Protein AF-A0AAV2QQJ2-F1 (afdb_monomer_lite)

Radius of gyration: 23.0 Å; chains: 1; bounding box: 56×30×73 Å

Secondary structure (DSSP, 8-state):
----PPSS--PPEEEEEEEEETTEEEEEEEEE--TTEEEETTEEEETTS-GGGG---SSEEEEETTEEEEEPPTTEEE-HHHHHHT-S-SEEE--GGGTGGGG-SSEEEEETTEEEEE---

Foldseek 3Di:
DPPDDDPPDFDWDKDWDWDADPNDTDIDIDTDHHPQWDQAPNITDGPPDDPVVVPPEPADWDADPRYIDYDHAAQWDAAPPCVVVVHPPRTHGHQCCVPPRVPEPDHWAGDGNHIDHDHDD

Structure (mmCIF, N/CA/C/O backbone):
data_AF-A0AAV2QQJ2-F1
#
_entry.id   AF-A0AAV2QQJ2-F1
#
loop_
_atom_site.group_PDB
_atom_site.id
_atom_site.type_symbol
_atom_site.label_atom_id
_atom_site.label_alt_id
_atom_site.label_comp_id
_atom_site.label_asym_id
_atom_site.label_entity_id
_atom_site.label_seq_id
_atom_site.pdbx_PDB_ins_code
_atom_site.Cartn_x
_atom_site.Cartn_y
_atom_site.Cartn_z
_atom_site.occupancy
_atom_site.B_iso_or_equiv
_atom_site.auth_seq_id
_atom_site.auth_comp_id
_atom_site.auth_asym_id
_atom_site.auth_atom_id
_atom_site.pdbx_PDB_model_num
ATOM 1 N N . ARG A 1 1 ? -4.040 -5.882 36.971 1.00 40.88 1 ARG A N 1
ATOM 2 C CA . ARG A 1 1 ? -4.129 -4.407 37.048 1.00 40.88 1 ARG A CA 1
ATOM 3 C C . ARG A 1 1 ? -4.792 -3.974 35.750 1.00 40.88 1 ARG A C 1
ATOM 5 O O . ARG A 1 1 ? -4.245 -4.295 34.709 1.00 40.88 1 ARG A O 1
ATOM 12 N N . ALA A 1 2 ? -6.023 -3.465 35.794 1.00 55.00 2 ALA A N 1
ATOM 13 C CA . ALA A 1 2 ? -6.660 -2.933 34.593 1.00 55.00 2 ALA A CA 1
ATOM 14 C C . ALA A 1 2 ? -6.024 -1.566 34.340 1.00 55.00 2 ALA A C 1
ATOM 16 O O . ALA A 1 2 ? -6.167 -0.688 35.190 1.00 55.00 2 ALA A O 1
ATOM 17 N N . ASP A 1 3 ? -5.253 -1.426 33.263 1.00 66.62 3 ASP A N 1
ATOM 18 C CA . ASP A 1 3 ? -4.751 -0.117 32.856 1.00 66.62 3 ASP A CA 1
ATOM 19 C C . ASP A 1 3 ? -5.956 0.760 32.520 1.00 66.62 3 ASP A C 1
ATOM 21 O O . ASP A 1 3 ? -6.764 0.444 31.642 1.00 66.62 3 ASP A O 1
ATOM 25 N N . THR A 1 4 ? -6.122 1.831 33.287 1.00 73.25 4 THR A N 1
ATOM 26 C CA . THR A 1 4 ? -7.079 2.886 32.984 1.00 73.25 4 THR A CA 1
ATOM 27 C C . THR A 1 4 ? -6.598 3.581 31.721 1.00 73.25 4 THR A C 1
ATOM 29 O O . THR A 1 4 ? -5.534 4.191 31.714 1.00 73.25 4 THR A O 1
ATOM 32 N N . LEU A 1 5 ? -7.354 3.443 30.633 1.00 80.31 5 LEU A N 1
ATOM 33 C CA . LEU A 1 5 ? -7.061 4.125 29.380 1.00 80.31 5 LEU A CA 1
ATOM 34 C C . LEU A 1 5 ? -7.185 5.644 29.577 1.00 80.31 5 LEU A C 1
ATOM 36 O O . LEU A 1 5 ? -8.280 6.139 29.842 1.00 80.31 5 LEU A O 1
ATOM 40 N N . GLU A 1 6 ? -6.085 6.367 29.391 1.00 83.81 6 GLU A N 1
ATOM 41 C CA . GLU A 1 6 ? -6.049 7.831 29.388 1.00 83.81 6 GLU A CA 1
ATOM 42 C C . GLU A 1 6 ? -5.959 8.345 27.943 1.00 83.81 6 GLU A C 1
ATOM 44 O O . GLU A 1 6 ? -5.093 7.924 27.177 1.00 83.81 6 GLU A O 1
ATOM 49 N N . CYS A 1 7 ? -6.877 9.233 27.550 1.00 87.25 7 CYS A N 1
ATOM 50 C CA . CYS A 1 7 ? -6.834 9.921 26.256 1.00 87.25 7 CYS A CA 1
ATOM 51 C C . CYS A 1 7 ? -6.175 11.306 26.413 1.00 87.25 7 CYS A C 1
ATOM 53 O O . CYS A 1 7 ? -6.421 11.960 27.430 1.00 87.25 7 CYS A O 1
ATOM 55 N N . PRO A 1 8 ? -5.428 11.810 25.407 1.00 86.88 8 PRO A N 1
ATOM 56 C CA . PRO A 1 8 ? -5.184 11.223 24.080 1.00 86.88 8 PRO A CA 1
ATOM 57 C C . PRO A 1 8 ? -4.165 10.065 24.091 1.00 86.88 8 PRO A C 1
ATOM 59 O O . PRO A 1 8 ? -3.125 10.154 24.732 1.00 86.88 8 PRO A O 1
ATOM 62 N N . SER A 1 9 ? -4.460 8.986 23.355 1.00 88.31 9 SER A N 1
ATOM 63 C CA . SER A 1 9 ? -3.614 7.788 23.231 1.00 88.31 9 SER A CA 1
ATOM 64 C C . SER A 1 9 ? -3.811 7.116 21.863 1.00 88.31 9 SER A C 1
ATOM 66 O O . SER A 1 9 ? -4.883 7.212 21.265 1.00 88.31 9 SER A O 1
ATOM 68 N N . ASP A 1 10 ? -2.780 6.413 21.386 1.00 89.69 10 ASP A N 1
ATOM 69 C CA . ASP A 1 10 ? -2.764 5.574 20.178 1.00 89.69 10 ASP A CA 1
ATOM 70 C C . ASP A 1 10 ? -3.309 4.144 20.406 1.00 89.69 10 ASP A C 1
ATOM 72 O O . ASP A 1 10 ? -3.324 3.307 19.495 1.00 89.69 10 ASP A O 1
ATOM 76 N N . ASN A 1 11 ? -3.801 3.859 21.613 1.00 92.31 11 ASN A N 1
ATOM 77 C CA . ASN A 1 11 ? -4.420 2.585 21.949 1.00 92.31 11 ASN A CA 1
ATOM 78 C C . ASN A 1 11 ? -5.745 2.372 21.204 1.00 92.31 11 ASN A C 1
ATOM 80 O O . ASN A 1 11 ? -6.623 3.235 21.165 1.00 92.31 11 ASN A O 1
ATOM 84 N N . VAL A 1 12 ? -5.934 1.156 20.686 1.00 93.44 12 VAL A N 1
ATOM 85 C CA . VAL A 1 12 ? -7.205 0.736 20.086 1.00 93.44 12 VAL A CA 1
ATOM 86 C C . VAL A 1 12 ? -8.193 0.355 21.183 1.00 93.44 12 VAL A C 1
ATOM 88 O O . VAL A 1 12 ? -8.018 -0.636 21.893 1.00 93.44 12 VAL A O 1
ATOM 91 N N . ILE A 1 13 ? -9.290 1.099 21.269 1.00 93.19 13 ILE A N 1
ATOM 92 C CA . ILE A 1 13 ? -10.348 0.890 22.253 1.00 93.19 13 ILE A CA 1
ATOM 93 C C . ILE A 1 13 ? -11.354 -0.103 21.685 1.00 93.19 13 ILE A C 1
ATOM 95 O O . ILE A 1 13 ? -11.876 0.087 20.588 1.00 93.19 13 ILE A O 1
ATOM 99 N N . THR A 1 14 ? -11.666 -1.164 22.429 1.00 93.00 14 THR A N 1
ATOM 100 C CA . THR A 1 14 ? -12.700 -2.131 22.037 1.00 93.00 14 THR A CA 1
ATOM 101 C C . THR A 1 14 ? -13.862 -2.076 23.015 1.00 93.00 14 THR A C 1
ATOM 103 O O . THR A 1 14 ? -13.726 -2.445 24.178 1.00 93.00 14 THR A O 1
ATOM 106 N N . THR A 1 15 ? -15.029 -1.652 22.538 1.00 92.31 15 THR A N 1
ATOM 107 C CA . THR A 1 15 ? -16.259 -1.618 23.335 1.00 92.31 15 THR A CA 1
ATOM 108 C C . THR A 1 15 ? -17.151 -2.799 22.970 1.00 92.31 15 THR A C 1
ATOM 110 O O . THR A 1 15 ? -17.482 -3.001 21.798 1.00 92.31 15 THR A O 1
ATOM 113 N N . ARG A 1 16 ? -17.556 -3.570 23.983 1.00 95.75 16 ARG A N 1
ATOM 114 C CA . ARG A 1 16 ? -18.569 -4.625 23.868 1.00 95.75 16 ARG A CA 1
ATOM 115 C C . ARG A 1 16 ? -19.962 -4.004 23.942 1.00 95.75 16 ARG A C 1
ATOM 117 O O . ARG A 1 16 ? -20.230 -3.207 24.835 1.00 95.75 16 ARG A O 1
ATOM 124 N N . TYR A 1 17 ? -20.847 -4.392 23.035 1.00 94.25 17 TYR A N 1
ATOM 125 C CA . TYR A 1 17 ? -22.249 -3.984 23.027 1.00 94.25 17 TYR A CA 1
ATOM 126 C C . TYR A 1 17 ? -23.134 -5.141 22.555 1.00 94.25 17 TYR A C 1
ATOM 128 O O . TYR A 1 17 ? -22.654 -6.092 21.938 1.00 94.25 17 TYR A O 1
ATOM 136 N N . LYS A 1 18 ? -24.431 -5.083 22.861 1.00 96.69 18 LYS A N 1
ATOM 137 C CA . LYS A 1 18 ? -25.403 -6.060 22.363 1.00 96.69 18 LYS A CA 1
ATOM 138 C C . LYS A 1 18 ? -25.872 -5.642 20.972 1.00 96.69 18 LYS A C 1
ATOM 140 O O . LYS A 1 18 ? -26.287 -4.500 20.796 1.00 96.69 18 LYS A O 1
ATOM 145 N N . CYS A 1 19 ? -25.811 -6.549 19.999 1.00 96.06 19 CYS A N 1
ATOM 146 C CA . CYS A 1 19 ? -26.373 -6.318 18.668 1.00 96.06 19 CYS A CA 1
ATOM 147 C C . CYS A 1 19 ? -27.166 -7.531 18.173 1.00 96.06 19 CYS A C 1
ATOM 149 O O . CYS A 1 19 ? -26.972 -8.650 18.657 1.00 96.06 19 CYS A O 1
ATOM 151 N N . GLN A 1 20 ? -28.106 -7.297 17.258 1.00 97.06 20 GLN A N 1
ATOM 152 C CA . GLN A 1 20 ? -29.017 -8.324 16.764 1.00 97.06 20 GLN A CA 1
ATOM 153 C C . GLN A 1 20 ? -28.504 -8.891 15.438 1.00 97.06 20 GLN A C 1
ATOM 155 O O . GLN A 1 20 ? -28.301 -8.157 14.474 1.00 97.06 20 GLN A O 1
ATOM 160 N N . VAL A 1 21 ? -28.300 -10.207 15.387 1.00 95.88 21 VAL A N 1
ATOM 161 C CA . VAL A 1 21 ? -27.871 -10.932 14.184 1.00 95.88 21 VAL A CA 1
ATOM 162 C C . VAL A 1 21 ? -28.796 -12.127 14.001 1.00 95.88 21 VAL A C 1
ATOM 164 O O . VAL A 1 21 ? -28.839 -13.001 14.866 1.00 95.88 21 VAL A O 1
ATOM 167 N N . ARG A 1 22 ? -29.537 -12.174 12.882 1.00 94.69 22 ARG A N 1
ATOM 168 C CA . ARG A 1 22 ? -30.531 -13.233 12.595 1.00 94.69 22 ARG A CA 1
ATOM 169 C C . ARG A 1 22 ? -31.497 -13.448 13.773 1.00 94.69 22 ARG A C 1
ATOM 171 O O . ARG A 1 22 ? -31.606 -14.555 14.297 1.00 94.69 22 ARG A O 1
ATOM 178 N N . ASP A 1 23 ? -32.086 -12.351 14.249 1.00 94.50 23 ASP A N 1
ATOM 179 C CA . ASP A 1 23 ? -33.041 -12.305 15.367 1.00 94.50 23 ASP A CA 1
ATOM 180 C C . ASP A 1 23 ? -32.512 -12.757 16.739 1.00 94.50 23 ASP A C 1
ATOM 182 O O . ASP A 1 23 ? -33.277 -12.876 17.695 1.00 94.50 23 ASP A O 1
ATOM 186 N N . LYS A 1 24 ? -31.195 -12.944 16.887 1.00 96.75 24 LYS A N 1
ATOM 187 C CA . LYS A 1 24 ? -30.553 -13.283 18.164 1.00 96.75 24 LYS A CA 1
ATOM 188 C C . LYS A 1 24 ? -29.692 -12.132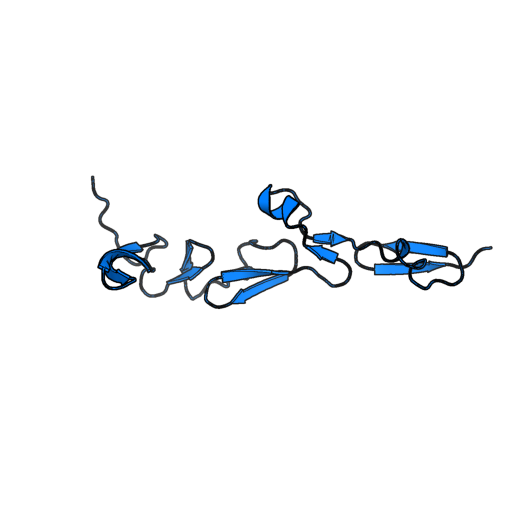 18.670 1.00 96.75 24 LYS A C 1
ATOM 190 O O . LYS A 1 24 ? -28.896 -11.566 17.922 1.00 96.75 24 LYS A O 1
ATOM 195 N N . TRP A 1 25 ? -29.820 -11.821 19.960 1.00 96.69 25 TRP A N 1
ATOM 196 C CA . TRP A 1 25 ? -28.943 -10.878 20.650 1.00 96.69 25 TRP A CA 1
ATOM 197 C C . TRP A 1 25 ? -27.606 -11.539 20.963 1.00 96.69 25 TRP A C 1
ATOM 199 O 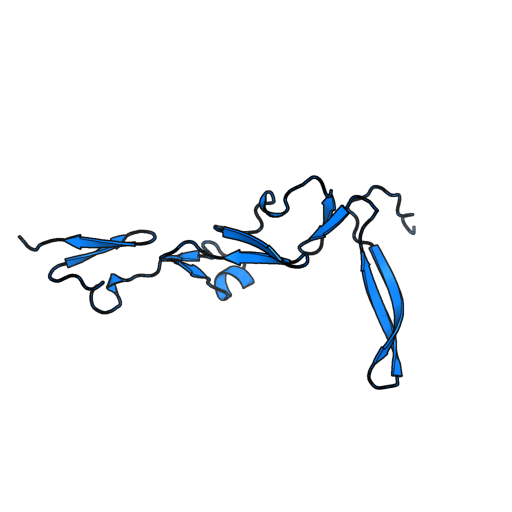O . TRP A 1 25 ? -27.538 -12.491 21.741 1.00 96.69 25 TRP A O 1
ATOM 209 N N . VAL A 1 26 ? -26.537 -11.014 20.374 1.00 96.75 26 VAL A N 1
ATOM 210 C CA . VAL A 1 26 ? -25.170 -11.502 20.573 1.00 96.75 26 VAL A CA 1
ATOM 211 C C . VAL A 1 26 ? -24.266 -10.376 21.062 1.00 96.75 26 VAL A C 1
ATOM 213 O O . VAL A 1 26 ? -24.628 -9.197 21.031 1.00 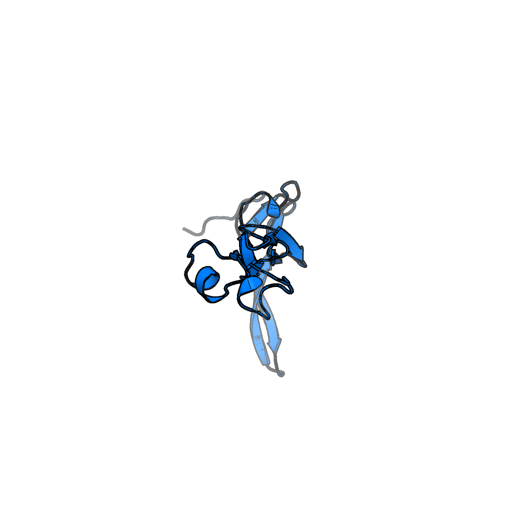96.75 26 VAL A O 1
ATOM 216 N N . ASP A 1 27 ? -23.096 -10.745 21.573 1.00 96.25 27 ASP A N 1
ATOM 217 C CA . ASP A 1 27 ? -22.062 -9.780 21.926 1.00 96.25 27 ASP A CA 1
ATOM 218 C C . ASP A 1 27 ? -21.283 -9.364 20.686 1.00 96.25 27 ASP A C 1
ATOM 220 O O . ASP A 1 27 ? -20.666 -10.184 20.008 1.00 96.25 27 ASP A O 1
ATOM 224 N N . CYS A 1 28 ? -21.315 -8.067 20.415 1.00 95.75 28 CYS A N 1
ATOM 225 C CA . CYS A 1 28 ? -20.655 -7.435 19.291 1.00 95.75 28 CYS A CA 1
ATOM 226 C C . CYS A 1 28 ? -19.566 -6.504 19.818 1.00 95.75 28 CYS A C 1
ATOM 228 O O . CYS A 1 28 ? -19.657 -5.959 20.921 1.00 95.75 28 CYS A O 1
ATOM 230 N N . PHE A 1 29 ? -18.514 -6.327 19.027 1.00 94.50 29 PHE A N 1
ATOM 231 C CA . PHE A 1 29 ? -17.342 -5.559 19.424 1.00 94.50 29 PHE A CA 1
ATOM 232 C C . PHE A 1 29 ? -17.131 -4.426 18.432 1.00 94.50 29 PHE A C 1
ATOM 234 O O . PHE A 1 29 ? -17.070 -4.654 17.224 1.00 94.50 29 PHE A O 1
ATOM 241 N N . ARG A 1 30 ? -17.028 -3.198 18.938 1.00 92.38 30 ARG A N 1
ATOM 242 C CA . ARG A 1 30 ? -16.696 -2.017 18.140 1.00 92.38 30 ARG A CA 1
ATOM 243 C C . ARG A 1 30 ? -15.310 -1.534 18.531 1.00 92.38 30 ARG A C 1
ATOM 245 O O . ARG A 1 30 ? -15.088 -1.217 19.697 1.00 92.38 30 ARG A O 1
ATOM 252 N N . ARG A 1 31 ? -14.408 -1.468 17.553 1.00 92.94 31 ARG A N 1
ATOM 253 C CA . ARG A 1 31 ? -13.090 -0.844 17.710 1.00 92.94 31 ARG A CA 1
ATOM 254 C C . ARG A 1 31 ? -13.188 0.639 17.373 1.00 92.94 31 ARG A C 1
ATOM 256 O O . ARG A 1 31 ? -13.839 0.987 16.391 1.00 92.94 31 ARG A O 1
ATOM 263 N N . HIS A 1 32 ? -12.583 1.488 18.191 1.00 92.62 32 HIS A N 1
ATOM 264 C CA . HIS A 1 32 ? -12.511 2.936 17.996 1.00 92.62 32 HIS A CA 1
ATOM 265 C C . HIS A 1 32 ? -11.251 3.502 18.666 1.00 92.62 32 HIS A C 1
ATOM 267 O O . HIS A 1 32 ? -10.495 2.755 19.288 1.00 92.62 32 HIS A O 1
ATOM 273 N N . CYS A 1 33 ? -11.003 4.796 18.485 1.00 94.25 33 CYS A N 1
ATOM 274 C CA . CYS A 1 33 ? -9.824 5.500 18.984 1.00 94.25 33 CYS A CA 1
ATOM 275 C C . CYS A 1 33 ? -10.238 6.679 19.869 1.00 94.25 33 CYS A C 1
ATOM 277 O O . CYS A 1 33 ? -11.393 7.112 19.832 1.00 94.25 33 CYS A O 1
ATOM 279 N N . CYS A 1 34 ? -9.291 7.215 20.644 1.00 94.75 34 CYS A N 1
ATOM 280 C CA . CYS A 1 34 ? -9.473 8.505 21.306 1.00 94.75 34 CYS A CA 1
ATOM 281 C C . CYS A 1 34 ? -9.791 9.609 20.280 1.00 94.75 34 CYS A C 1
ATOM 283 O O . CYS A 1 34 ? -9.451 9.509 19.101 1.00 94.75 34 CYS A O 1
ATOM 285 N N . GLN A 1 35 ? -10.420 10.690 20.740 1.00 93.00 35 GLN A N 1
ATOM 286 C CA . GLN A 1 35 ? -10.655 11.873 19.912 1.00 93.00 35 GLN A CA 1
ATOM 287 C C . GLN A 1 35 ? -9.330 12.427 19.357 1.00 93.00 35 GLN A C 1
ATOM 289 O O . GLN A 1 35 ? -8.338 12.484 20.085 1.00 93.00 35 GLN A O 1
ATOM 294 N N . GLY A 1 36 ? -9.318 12.830 18.082 1.00 93.19 36 GLY A N 1
ATOM 295 C CA . GLY A 1 36 ? -8.113 13.284 17.378 1.00 93.19 36 GLY A CA 1
ATOM 296 C C . GLY A 1 36 ? -7.305 12.157 16.725 1.00 93.19 36 GLY A C 1
ATOM 297 O O . GLY A 1 36 ? -6.218 12.414 16.208 1.00 93.19 36 GLY A O 1
ATOM 298 N N . TYR A 1 37 ? -7.808 10.916 16.755 1.00 95.00 37 TYR A N 1
ATOM 299 C CA . TYR A 1 37 ? -7.171 9.748 16.152 1.00 95.00 37 TYR A CA 1
ATOM 300 C C . TYR A 1 37 ? -8.134 8.999 15.230 1.00 95.00 37 TYR A C 1
ATOM 302 O O . TYR A 1 37 ? -9.280 8.714 15.576 1.00 95.00 37 TYR A O 1
ATOM 310 N N . ASN A 1 38 ? -7.611 8.569 14.086 1.00 92.19 38 ASN A N 1
ATOM 311 C CA . ASN A 1 38 ? -8.296 7.717 13.128 1.00 92.19 38 ASN A CA 1
ATOM 312 C C . ASN A 1 38 ? -7.858 6.260 13.277 1.00 92.19 38 ASN A C 1
ATOM 314 O O . ASN A 1 38 ? -6.669 5.955 13.381 1.00 92.19 38 ASN A O 1
ATOM 318 N N . PHE A 1 39 ? -8.820 5.339 13.205 1.00 93.06 39 PHE A N 1
ATOM 319 C CA . PHE A 1 39 ? -8.528 3.910 13.145 1.00 93.06 39 PHE A CA 1
ATOM 320 C C . PHE A 1 39 ? -8.102 3.523 11.723 1.00 93.06 39 PHE A C 1
ATOM 322 O O . PHE A 1 39 ? -8.943 3.405 10.829 1.00 93.06 39 PHE A O 1
ATOM 329 N N . VAL A 1 40 ? -6.799 3.315 11.514 1.00 92.62 40 VAL A N 1
ATOM 330 C CA . VAL A 1 40 ? -6.216 2.983 10.209 1.00 92.62 40 VAL A CA 1
ATOM 331 C C . VAL A 1 40 ? -5.307 1.763 10.318 1.00 92.62 40 VAL A C 1
ATOM 333 O O . VAL A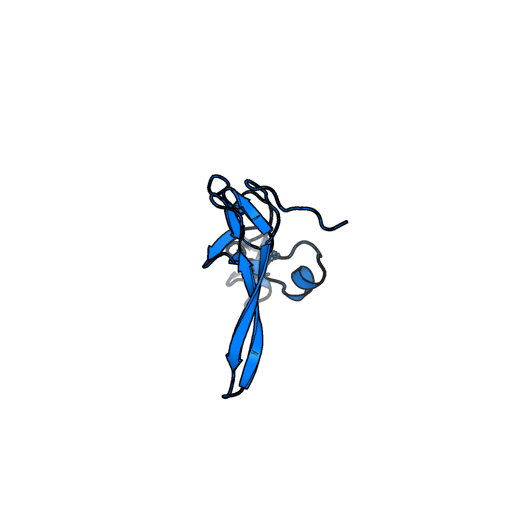 1 40 ? -4.444 1.690 11.187 1.00 92.62 40 VAL A O 1
ATOM 336 N N . ALA A 1 41 ? -5.515 0.771 9.444 1.00 87.75 41 ALA A N 1
ATOM 337 C CA . ALA A 1 41 ? -4.707 -0.459 9.385 1.00 87.75 41 ALA A CA 1
ATOM 338 C C . ALA A 1 41 ? -4.528 -1.183 10.743 1.00 87.75 41 ALA A C 1
ATOM 340 O O . ALA A 1 41 ? -3.487 -1.774 11.025 1.00 87.75 41 ALA A O 1
ATOM 341 N N . GLY A 1 42 ? -5.558 -1.154 11.597 1.00 88.38 42 GLY A N 1
ATOM 342 C CA . GLY A 1 42 ? -5.526 -1.817 12.904 1.00 88.38 42 GLY A CA 1
ATOM 343 C C . GLY A 1 42 ? -4.857 -1.016 14.023 1.00 88.38 42 GLY A C 1
ATOM 344 O O . GLY A 1 42 ? -4.664 -1.573 15.100 1.00 88.38 42 GLY A O 1
ATOM 345 N N . ARG A 1 43 ? -4.515 0.255 13.790 1.00 91.56 43 ARG A N 1
ATOM 346 C CA . ARG A 1 43 ? -3.871 1.156 14.756 1.00 91.56 43 ARG A CA 1
ATOM 347 C C . ARG A 1 43 ? -4.634 2.476 14.839 1.00 91.56 43 ARG A C 1
ATOM 349 O O . ARG A 1 43 ? -5.338 2.834 13.896 1.00 91.56 43 ARG A O 1
ATOM 356 N N . CYS A 1 44 ? -4.487 3.198 15.943 1.00 94.12 44 CYS A N 1
ATOM 357 C CA . CYS A 1 44 ? -4.962 4.573 16.034 1.00 94.12 44 CYS A CA 1
ATOM 358 C C . CYS A 1 44 ? -3.827 5.511 15.630 1.00 94.12 44 CYS A C 1
ATOM 360 O O . CYS A 1 44 ? -2.790 5.553 16.286 1.00 94.12 44 CYS A O 1
ATOM 362 N N . LEU A 1 45 ? -4.015 6.243 14.535 1.00 93.12 45 LEU A N 1
ATOM 363 C CA . LEU A 1 45 ? -3.074 7.259 14.071 1.00 93.12 45 LEU A CA 1
ATOM 364 C C . LEU A 1 45 ? -3.657 8.646 14.352 1.00 93.12 45 LEU A C 1
ATOM 366 O O . LEU A 1 45 ? -4.847 8.833 14.092 1.00 93.12 45 LEU A O 1
ATOM 370 N N . PRO A 1 46 ? -2.866 9.613 14.847 1.00 93.69 46 PRO A N 1
ATOM 371 C CA . PRO A 1 46 ? -3.303 11.000 14.940 1.00 93.69 46 PRO A CA 1
ATOM 372 C C . PRO A 1 46 ? -3.864 11.491 13.602 1.00 93.69 46 PRO A C 1
ATOM 374 O O . PRO A 1 46 ? -3.301 11.195 12.549 1.00 93.69 46 PRO A O 1
ATOM 377 N N . GLU A 1 47 ? -4.940 12.274 13.634 1.00 92.38 47 GLU A N 1
ATOM 378 C CA . GLU A 1 47 ? -5.564 12.871 12.439 1.00 92.38 47 GLU A CA 1
ATOM 379 C C . GLU A 1 47 ? -4.592 13.729 11.611 1.00 92.38 47 GLU A C 1
ATOM 381 O O . GLU A 1 47 ? -4.796 13.931 10.417 1.00 92.38 47 GLU A O 1
ATOM 386 N N . THR A 1 48 ? -3.516 14.205 12.236 1.00 92.06 48 THR A N 1
ATOM 387 C CA . THR A 1 48 ? -2.458 15.011 11.619 1.00 92.06 48 THR A CA 1
ATOM 388 C C . THR A 1 48 ? -1.429 14.197 10.833 1.00 92.06 48 THR A C 1
ATOM 390 O O . THR A 1 48 ? -0.613 14.784 10.124 1.00 92.06 48 THR A O 1
ATOM 393 N N . ILE A 1 49 ? -1.431 12.867 10.958 1.00 91.50 49 ILE A N 1
ATOM 394 C CA . ILE A 1 49 ? -0.466 11.985 10.297 1.00 91.50 49 ILE A CA 1
ATOM 395 C C . ILE A 1 49 ? -1.119 11.337 9.080 1.00 91.50 49 ILE A C 1
ATOM 397 O O . ILE A 1 49 ? -2.116 10.626 9.206 1.00 91.50 49 ILE A O 1
ATOM 401 N N . ASP A 1 50 ? -0.505 11.511 7.907 1.00 91.44 50 ASP A N 1
ATOM 402 C CA . ASP A 1 50 ? -0.868 10.739 6.719 1.00 91.44 50 ASP A CA 1
ATOM 403 C C . ASP A 1 50 ? -0.532 9.255 6.949 1.00 91.44 50 ASP A C 1
ATOM 405 O O . ASP A 1 50 ? 0.647 8.917 7.113 1.00 91.44 50 ASP A O 1
ATOM 409 N N . PRO A 1 51 ? -1.513 8.335 6.928 1.00 92.19 51 PRO A N 1
ATOM 410 C CA . PRO A 1 51 ? -1.239 6.916 7.104 1.00 92.19 51 PRO A CA 1
ATOM 411 C C . PRO A 1 51 ? -0.279 6.350 6.056 1.00 92.19 51 PRO A C 1
ATOM 413 O O . PRO A 1 51 ? 0.462 5.417 6.355 1.00 92.19 51 PRO A O 1
ATOM 416 N N . CYS A 1 52 ? -0.238 6.913 4.846 1.00 92.69 52 CYS A N 1
ATOM 417 C CA . CYS A 1 52 ? 0.662 6.442 3.797 1.00 92.69 52 CYS A CA 1
ATOM 418 C C . CYS A 1 52 ? 2.138 6.793 4.033 1.00 92.69 52 CYS A C 1
ATOM 420 O O . CYS A 1 52 ? 3.010 6.170 3.429 1.00 92.69 52 CYS A O 1
ATOM 422 N N . SER A 1 53 ? 2.437 7.680 4.987 1.00 92.00 53 SER A N 1
ATOM 423 C CA . SER A 1 53 ? 3.807 7.939 5.454 1.00 92.00 53 SER A CA 1
ATOM 424 C C . SER A 1 53 ? 4.399 6.797 6.297 1.00 92.00 53 SER A C 1
ATOM 426 O O . SER A 1 53 ? 5.603 6.755 6.530 1.00 92.00 53 SER A O 1
ATOM 428 N N . GLN A 1 54 ? 3.573 5.849 6.754 1.00 86.62 54 GLN A N 1
ATOM 429 C CA . GLN A 1 54 ? 3.966 4.802 7.707 1.00 86.62 54 GLN A CA 1
ATOM 430 C C . GLN A 1 54 ? 4.555 3.540 7.043 1.00 86.62 54 GLN A C 1
ATOM 432 O O . GLN A 1 54 ? 4.603 2.481 7.667 1.00 86.62 54 GLN A O 1
ATOM 437 N N . ASN A 1 55 ? 4.996 3.624 5.780 1.00 85.94 55 ASN A N 1
ATOM 438 C CA . ASN A 1 55 ? 5.609 2.519 5.022 1.00 85.94 55 ASN A CA 1
ATOM 439 C C . ASN A 1 55 ? 4.777 1.220 4.991 1.00 85.94 55 ASN A C 1
ATOM 441 O O . ASN A 1 55 ? 5.322 0.116 4.948 1.00 85.94 55 ASN A O 1
ATOM 445 N N . PHE A 1 56 ? 3.445 1.336 4.998 1.00 87.31 56 PHE A N 1
ATOM 446 C CA . PHE A 1 56 ? 2.548 0.180 4.901 1.00 87.31 56 PHE A CA 1
ATOM 447 C C . PHE A 1 56 ? 2.620 -0.533 3.544 1.00 87.31 56 PHE A C 1
ATOM 449 O O . PHE A 1 56 ? 2.331 -1.725 3.465 1.00 87.31 56 PHE A O 1
ATOM 456 N N . CYS A 1 57 ? 2.991 0.188 2.484 1.00 91.50 57 CYS A N 1
ATOM 457 C CA . CYS A 1 57 ? 3.028 -0.314 1.115 1.00 91.50 57 CYS A CA 1
ATOM 458 C C . CYS A 1 57 ? 4.436 -0.197 0.528 1.00 91.50 57 CYS A C 1
ATOM 460 O O . CYS A 1 57 ? 5.200 0.688 0.898 1.00 91.50 57 CYS A O 1
ATOM 462 N N . GLU A 1 58 ? 4.768 -1.087 -0.407 1.00 93.69 58 GLU A N 1
ATOM 463 C CA . GLU A 1 58 ? 6.060 -1.078 -1.106 1.00 93.69 58 GLU A CA 1
ATOM 464 C C . GLU A 1 58 ? 6.138 -0.014 -2.205 1.00 93.69 58 GLU A C 1
ATOM 466 O O . GLU A 1 58 ? 7.176 0.613 -2.381 1.00 93.69 58 GLU A O 1
ATOM 471 N N . GLN A 1 59 ? 5.039 0.179 -2.938 1.00 94.62 59 GLN A N 1
ATOM 472 C CA . GLN A 1 59 ? 4.945 1.133 -4.038 1.00 94.62 59 GLN A CA 1
ATOM 473 C C . GLN A 1 59 ? 3.842 2.155 -3.743 1.00 94.62 59 GLN A C 1
ATOM 475 O O . GLN A 1 59 ? 4.043 3.064 -2.942 1.00 94.62 59 GLN A O 1
ATOM 480 N N . LYS A 1 60 ? 2.653 2.019 -4.335 1.00 95.19 60 LYS A N 1
ATOM 481 C CA . LYS A 1 60 ? 1.573 2.994 -4.155 1.00 95.19 60 LYS A CA 1
ATOM 482 C C . LYS A 1 60 ? 0.748 2.683 -2.912 1.00 95.19 60 LYS A C 1
ATOM 484 O O . LYS A 1 60 ? 0.332 1.543 -2.697 1.00 95.19 60 LYS A O 1
ATOM 489 N N . CYS A 1 61 ? 0.451 3.725 -2.144 1.00 95.19 61 CYS A N 1
ATOM 490 C CA . CYS A 1 61 ? -0.425 3.675 -0.982 1.00 95.19 61 CYS A CA 1
ATOM 491 C C . CYS A 1 61 ? -1.622 4.606 -1.174 1.00 95.19 61 CYS A C 1
ATOM 493 O O . CYS A 1 61 ? -1.485 5.720 -1.673 1.00 95.19 61 CYS A O 1
ATOM 495 N N . SER A 1 62 ? -2.796 4.145 -0.755 1.00 94.62 62 SER A N 1
ATOM 496 C CA . SER A 1 62 ? -3.996 4.968 -0.620 1.00 94.62 62 SER A CA 1
ATOM 497 C C . SER A 1 62 ? -4.810 4.504 0.584 1.00 94.62 62 SER A C 1
ATOM 499 O O . SER A 1 62 ? -4.685 3.357 1.016 1.00 94.62 62 SER A O 1
ATOM 501 N N . VAL A 1 63 ? -5.642 5.379 1.146 1.00 92.00 63 VAL A N 1
ATOM 502 C CA . VAL A 1 63 ? -6.513 5.043 2.279 1.00 92.00 63 VAL A CA 1
ATOM 503 C C . VAL A 1 63 ? -7.966 5.119 1.834 1.00 92.00 63 VAL A C 1
ATOM 505 O O . VAL A 1 63 ? -8.413 6.147 1.334 1.00 92.00 63 VAL A O 1
ATOM 508 N N . TYR A 1 64 ? -8.718 4.040 2.042 1.00 92.38 64 TYR A N 1
ATOM 509 C CA . TYR A 1 64 ? -10.142 3.965 1.729 1.00 92.38 64 TYR A CA 1
ATOM 510 C C . TYR A 1 64 ? -10.917 3.421 2.929 1.00 92.38 64 TYR A C 1
ATOM 512 O O . TYR A 1 64 ? -10.677 2.298 3.372 1.00 92.38 64 TYR A O 1
ATOM 520 N N . PHE A 1 65 ? -11.821 4.230 3.493 1.00 87.94 65 PHE A N 1
ATOM 521 C CA . PHE A 1 65 ? -12.589 3.903 4.708 1.00 87.94 65 PHE A CA 1
ATOM 522 C C . PHE A 1 65 ? -11.728 3.327 5.856 1.00 87.94 65 PHE A C 1
ATOM 524 O O . PHE A 1 65 ? -12.048 2.287 6.434 1.00 87.94 65 PHE A O 1
ATOM 531 N N . GLY A 1 66 ? -10.589 3.966 6.153 1.00 86.38 66 GLY A N 1
ATOM 532 C CA . GLY A 1 66 ? -9.661 3.529 7.211 1.00 86.38 66 GLY A CA 1
ATOM 533 C C . GLY A 1 66 ? -8.861 2.258 6.883 1.00 86.38 66 GLY A C 1
ATOM 534 O O . GLY A 1 66 ? -8.094 1.762 7.710 1.00 86.38 66 GLY A O 1
ATOM 535 N N . ARG A 1 67 ? -9.000 1.710 5.673 1.00 90.50 67 ARG A N 1
ATOM 536 C CA . ARG A 1 67 ? -8.162 0.616 5.175 1.00 90.50 67 ARG A CA 1
ATOM 537 C C . ARG A 1 67 ? -7.054 1.182 4.311 1.00 90.50 67 ARG A C 1
ATOM 539 O O . ARG A 1 67 ? -7.313 1.986 3.423 1.00 90.50 67 ARG A O 1
ATOM 546 N N . VAL A 1 68 ? -5.834 0.724 4.555 1.00 92.12 68 VAL A N 1
ATOM 547 C CA . VAL A 1 68 ? -4.712 0.998 3.663 1.00 92.12 68 VAL A CA 1
ATOM 548 C C . VAL A 1 68 ? -4.804 0.036 2.487 1.00 92.12 68 VAL A C 1
ATOM 550 O O . VAL A 1 68 ? -4.869 -1.179 2.670 1.00 92.12 68 VAL A O 1
ATOM 553 N N . ILE A 1 69 ? -4.845 0.600 1.289 1.00 92.62 69 ILE A N 1
ATOM 554 C CA . ILE A 1 69 ? -4.892 -0.106 0.020 1.00 92.62 69 ILE A CA 1
ATOM 555 C C . ILE A 1 69 ? -3.541 0.095 -0.662 1.00 92.62 69 ILE A C 1
ATOM 557 O O . ILE A 1 69 ? -3.194 1.208 -1.067 1.00 92.62 69 ILE A O 1
ATOM 561 N N . CYS A 1 70 ? -2.789 -0.997 -0.783 1.00 93.25 70 CYS A N 1
ATOM 562 C CA . CYS A 1 70 ? -1.517 -1.021 -1.491 1.00 93.25 70 CYS A CA 1
ATOM 563 C C . CYS A 1 70 ? -1.729 -1.444 -2.943 1.00 93.25 70 CYS A C 1
ATOM 565 O O . CYS A 1 70 ? -2.393 -2.445 -3.210 1.00 93.25 70 CYS A O 1
ATOM 567 N N . THR A 1 71 ? -1.146 -0.696 -3.875 1.00 94.81 71 THR A N 1
ATOM 568 C CA . THR A 1 71 ? -1.149 -1.018 -5.308 1.00 94.81 71 THR A CA 1
ATOM 569 C C . THR A 1 71 ? 0.259 -0.880 -5.879 1.00 94.81 71 THR A C 1
ATOM 571 O O . THR A 1 71 ? 1.145 -0.303 -5.245 1.00 94.81 71 THR A O 1
ATOM 574 N N . CYS A 1 72 ? 0.479 -1.438 -7.065 1.00 97.00 72 CYS A N 1
ATOM 575 C CA . CYS A 1 72 ? 1.771 -1.378 -7.736 1.00 97.00 72 CYS A CA 1
ATOM 576 C C . CYS A 1 72 ? 1.810 -0.258 -8.794 1.00 97.00 72 CYS A C 1
ATOM 578 O O . CYS A 1 72 ? 0.781 0.292 -9.213 1.00 97.00 72 CYS A O 1
ATOM 580 N N . TYR A 1 73 ? 3.015 0.140 -9.192 1.00 97.31 73 TYR A N 1
ATOM 581 C CA . TYR A 1 73 ? 3.247 0.957 -10.376 1.00 97.31 73 TYR A CA 1
ATOM 582 C C . TYR A 1 73 ? 2.829 0.193 -11.640 1.00 97.31 73 TYR A C 1
ATOM 584 O O . TYR A 1 73 ? 2.604 -1.013 -11.604 1.00 97.31 73 TYR A O 1
ATOM 592 N N . SER A 1 74 ? 2.662 0.920 -12.745 1.00 95.25 74 SER A N 1
ATOM 593 C CA . SER A 1 74 ? 2.425 0.279 -14.045 1.00 95.25 74 SER A CA 1
ATOM 594 C C . SER A 1 74 ? 3.628 -0.597 -14.409 1.00 95.25 74 SER A C 1
ATOM 59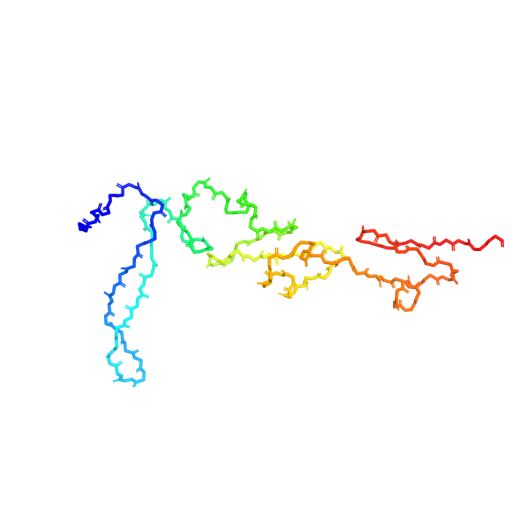6 O O . SER A 1 74 ? 4.743 -0.212 -14.063 1.00 95.25 74 SER A O 1
ATOM 598 N N . GLY A 1 75 ? 3.398 -1.739 -15.064 1.00 95.25 75 GLY A N 1
ATOM 599 C CA . GLY A 1 75 ? 4.445 -2.734 -15.357 1.00 95.25 75 GLY A CA 1
ATOM 600 C C . GLY A 1 75 ? 4.784 -3.646 -14.170 1.00 95.25 75 GLY A C 1
ATOM 601 O O . GLY A 1 75 ? 5.803 -4.324 -14.171 1.00 95.25 75 GLY A O 1
ATOM 602 N N . TYR A 1 76 ? 3.960 -3.647 -13.116 1.00 97.50 76 TYR A N 1
ATOM 603 C CA . TYR A 1 76 ? 4.126 -4.526 -11.961 1.00 97.50 76 TYR A CA 1
ATOM 604 C C . TYR A 1 76 ? 2.800 -5.158 -11.554 1.00 97.50 76 TYR A C 1
ATOM 606 O O . TYR A 1 76 ? 1.769 -4.489 -11.440 1.00 97.50 76 TYR A O 1
ATOM 614 N N . ARG A 1 77 ? 2.863 -6.431 -11.169 1.00 95.12 77 ARG A N 1
ATOM 615 C CA . ARG A 1 77 ? 1.754 -7.184 -10.586 1.00 95.12 77 ARG A CA 1
ATOM 616 C C . ARG A 1 77 ? 1.916 -7.343 -9.084 1.00 95.12 77 ARG A C 1
ATOM 618 O O . ARG A 1 77 ? 2.990 -7.653 -8.569 1.00 95.12 77 ARG A O 1
ATOM 625 N N . PHE A 1 78 ? 0.811 -7.212 -8.364 1.00 95.69 78 PHE A N 1
ATOM 626 C CA . PHE A 1 78 ? 0.783 -7.504 -6.936 1.00 95.69 78 PHE A CA 1
ATOM 627 C C . PHE A 1 78 ? 0.858 -9.019 -6.702 1.00 95.69 78 PHE A C 1
ATOM 629 O O . PHE A 1 78 ? 0.084 -9.770 -7.290 1.00 95.69 78 PHE A O 1
ATOM 636 N N . SER A 1 79 ? 1.755 -9.473 -5.824 1.00 95.94 79 SER A N 1
ATOM 637 C CA . SER A 1 79 ? 1.876 -10.873 -5.401 1.00 95.94 79 SER A CA 1
ATOM 638 C C . SER A 1 79 ? 1.195 -11.094 -4.040 1.00 95.94 79 SER A C 1
ATOM 640 O O . SER A 1 79 ? 1.769 -10.754 -2.997 1.00 95.94 79 SER A O 1
ATOM 642 N N . PRO A 1 80 ? -0.015 -11.699 -3.999 1.00 94.31 80 PRO A N 1
ATOM 643 C CA . PRO A 1 80 ? -0.717 -11.963 -2.742 1.00 94.31 80 PRO A CA 1
ATOM 644 C C . PRO A 1 80 ? 0.041 -12.940 -1.841 1.00 94.31 80 PRO A C 1
ATOM 646 O O . PRO A 1 80 ? -0.040 -12.852 -0.617 1.00 94.31 80 PRO A O 1
ATOM 649 N N . GLU A 1 81 ? 0.786 -13.867 -2.444 1.00 95.12 81 GLU A N 1
ATOM 650 C CA . GLU A 1 81 ? 1.590 -14.862 -1.738 1.00 95.12 81 GLU A CA 1
ATOM 651 C C . GLU A 1 81 ? 2.755 -14.211 -0.998 1.00 95.12 81 GLU A C 1
ATOM 653 O O . GLU A 1 81 ? 2.942 -14.466 0.195 1.00 95.12 81 GLU A O 1
ATOM 658 N N . ASN A 1 82 ? 3.491 -13.323 -1.674 1.00 94.88 82 ASN A N 1
ATOM 659 C CA . ASN A 1 82 ? 4.589 -12.582 -1.060 1.00 94.88 82 ASN A CA 1
ATOM 660 C C . ASN A 1 82 ? 4.067 -11.666 0.046 1.00 94.88 82 ASN A C 1
ATOM 662 O O . ASN A 1 82 ? 4.604 -11.689 1.151 1.00 94.88 82 ASN A O 1
ATOM 666 N N . HIS A 1 83 ? 2.957 -10.962 -0.200 1.00 91.88 83 HIS A N 1
ATOM 667 C CA . HIS A 1 83 ? 2.312 -10.125 0.810 1.00 91.88 83 HIS A CA 1
ATOM 668 C C . HIS A 1 83 ? 1.908 -10.925 2.057 1.00 91.88 83 HIS A C 1
ATOM 670 O O . HIS A 1 83 ? 2.240 -10.543 3.177 1.00 91.88 83 HIS A O 1
ATOM 676 N N . LYS A 1 84 ? 1.245 -12.078 1.879 1.00 92.44 84 LYS A N 1
ATOM 677 C CA . LYS A 1 84 ? 0.806 -12.940 2.988 1.00 92.44 84 LYS A CA 1
ATOM 678 C C . LYS A 1 84 ? 1.981 -13.518 3.783 1.00 92.44 84 LYS A C 1
ATOM 680 O O . LYS A 1 84 ? 1.844 -13.752 4.981 1.00 92.44 84 LYS A O 1
ATOM 685 N N . ARG A 1 85 ? 3.115 -13.767 3.124 1.00 94.75 85 ARG A N 1
ATOM 686 C CA . ARG A 1 85 ? 4.334 -14.325 3.732 1.00 94.75 85 ARG A CA 1
ATOM 687 C C . ARG A 1 85 ? 5.300 -13.258 4.259 1.00 94.75 85 ARG A C 1
ATOM 689 O O . ARG A 1 85 ? 6.306 -13.625 4.855 1.00 94.75 85 ARG A O 1
ATOM 696 N N . GLY A 1 86 ? 5.022 -11.970 4.041 1.00 90.75 86 GLY A N 1
ATOM 697 C CA . GLY A 1 86 ? 5.925 -10.873 4.403 1.00 90.75 86 GLY A CA 1
ATOM 698 C C . GLY A 1 86 ? 7.221 -10.836 3.581 1.00 90.75 86 GLY A C 1
ATOM 699 O O . GLY A 1 86 ? 8.232 -10.332 4.060 1.00 90.75 86 GLY A O 1
ATOM 700 N N . ILE A 1 87 ? 7.212 -11.392 2.367 1.00 93.25 87 ILE A N 1
ATOM 701 C CA . ILE A 1 87 ? 8.368 -11.436 1.463 1.00 93.25 87 ILE A CA 1
ATOM 702 C C . ILE A 1 87 ? 8.330 -10.211 0.547 1.00 93.25 87 ILE A C 1
ATOM 704 O O . ILE A 1 87 ? 7.274 -9.870 0.020 1.00 93.25 87 ILE A O 1
ATOM 708 N N . LYS A 1 88 ? 9.484 -9.574 0.328 1.00 92.19 88 LYS A N 1
ATOM 709 C CA . LYS A 1 88 ? 9.662 -8.507 -0.667 1.00 92.19 88 LYS A CA 1
ATOM 710 C C . LYS A 1 88 ? 10.482 -9.011 -1.870 1.00 92.19 88 LYS A C 1
ATOM 712 O O . LYS A 1 88 ? 11.370 -9.838 -1.655 1.00 92.19 88 LYS A O 1
ATOM 717 N N . PRO A 1 89 ? 10.233 -8.512 -3.096 1.00 93.44 89 PRO A N 1
ATOM 718 C CA . PRO A 1 89 ? 9.203 -7.530 -3.432 1.00 93.44 89 PRO A CA 1
ATOM 719 C C . PRO A 1 89 ? 7.791 -8.135 -3.451 1.00 93.44 89 PRO A C 1
ATOM 721 O O . PRO A 1 89 ? 7.588 -9.295 -3.818 1.00 93.44 89 PRO A O 1
ATOM 724 N N . VAL A 1 90 ? 6.803 -7.351 -3.026 1.00 95.25 90 VAL A N 1
ATOM 725 C CA . VAL A 1 90 ? 5.378 -7.684 -3.165 1.00 95.25 90 VAL A CA 1
ATOM 726 C C . VAL A 1 90 ? 4.876 -7.285 -4.551 1.00 95.25 90 VAL A C 1
ATOM 728 O O . VAL A 1 90 ? 4.009 -7.964 -5.101 1.00 95.25 90 VAL A O 1
ATOM 731 N N . CYS A 1 91 ? 5.429 -6.219 -5.128 1.00 96.94 91 CYS A N 1
ATOM 732 C CA . CYS A 1 91 ? 5.157 -5.813 -6.499 1.00 96.94 91 CYS A CA 1
ATOM 733 C C . CYS A 1 91 ? 6.202 -6.444 -7.416 1.00 96.94 91 CYS A C 1
ATOM 735 O O . CYS A 1 91 ? 7.362 -6.042 -7.429 1.00 96.94 91 CYS A O 1
ATOM 737 N N . ILE A 1 92 ? 5.791 -7.474 -8.147 1.00 96.44 92 ILE A N 1
ATOM 738 C CA . ILE A 1 92 ? 6.660 -8.213 -9.060 1.00 96.44 92 ILE A CA 1
ATOM 739 C C . ILE A 1 92 ? 6.579 -7.564 -10.427 1.00 96.44 92 ILE A C 1
ATOM 741 O O . ILE A 1 92 ? 5.482 -7.295 -10.904 1.00 96.44 92 ILE A O 1
ATOM 745 N N . ASP A 1 93 ? 7.734 -7.334 -11.028 1.00 97.38 93 ASP A N 1
ATOM 746 C CA . ASP A 1 93 ? 7.854 -6.881 -12.407 1.00 97.38 93 ASP A CA 1
ATOM 747 C C . ASP A 1 93 ? 7.047 -7.777 -13.363 1.00 97.38 93 ASP A C 1
ATOM 749 O O . ASP A 1 93 ? 7.062 -9.010 -13.240 1.00 97.38 93 ASP A O 1
ATOM 753 N N . GLU A 1 94 ? 6.284 -7.164 -14.262 1.00 96.69 94 GLU A N 1
ATOM 754 C CA . GLU A 1 94 ? 5.586 -7.881 -15.324 1.00 96.69 94 GLU A CA 1
ATOM 755 C C . GLU A 1 94 ? 6.509 -8.008 -16.529 1.00 96.69 94 GLU A C 1
ATOM 757 O O . GLU A 1 94 ? 6.813 -7.026 -17.187 1.00 96.69 94 GLU A O 1
ATOM 762 N N . ASP A 1 95 ? 6.922 -9.236 -16.844 1.00 96.50 95 ASP A N 1
ATOM 763 C CA . ASP A 1 95 ? 7.735 -9.478 -18.032 1.00 96.50 95 ASP A CA 1
ATOM 764 C C . ASP A 1 95 ? 6.865 -9.382 -19.289 1.00 96.50 95 ASP A C 1
ATOM 766 O O . ASP A 1 95 ? 6.245 -10.364 -19.717 1.00 96.50 95 ASP A O 1
ATOM 770 N N . GLU A 1 96 ? 6.795 -8.200 -19.895 1.00 96.75 96 GLU A N 1
ATOM 771 C CA . GLU A 1 96 ? 6.001 -8.006 -21.107 1.00 96.75 96 GLU A CA 1
ATOM 772 C C . GLU A 1 96 ? 6.620 -8.718 -22.319 1.00 96.75 96 GLU A C 1
ATOM 774 O O . GLU A 1 96 ? 5.899 -9.087 -23.249 1.00 96.75 96 GLU A O 1
ATOM 779 N N . CYS A 1 97 ? 7.929 -9.002 -22.297 1.00 97.00 97 CYS A N 1
ATOM 780 C CA . CYS A 1 97 ? 8.590 -9.784 -23.341 1.00 97.00 97 CYS A CA 1
ATOM 781 C C . CYS A 1 97 ? 8.106 -11.239 -23.368 1.00 97.00 97 CYS A C 1
ATOM 783 O O . CYS A 1 97 ? 8.070 -11.853 -24.440 1.00 97.00 97 CYS A O 1
ATOM 785 N N . SER A 1 98 ? 7.673 -11.778 -22.224 1.00 96.69 98 SER A N 1
ATOM 786 C CA . SER A 1 98 ? 7.089 -13.123 -22.136 1.00 96.69 98 SER A CA 1
ATOM 787 C C . SER A 1 98 ? 5.785 -13.273 -22.933 1.00 96.69 98 SER A C 1
ATOM 789 O O . SER A 1 98 ? 5.420 -14.383 -23.327 1.00 96.69 98 SER A O 1
ATOM 791 N N . THR A 1 99 ? 5.097 -12.162 -23.219 1.00 94.62 99 THR A N 1
ATOM 792 C CA . THR A 1 99 ? 3.838 -12.141 -23.967 1.00 94.62 99 THR A CA 1
ATOM 793 C C . THR A 1 99 ? 4.045 -11.500 -25.332 1.00 94.62 99 THR A C 1
ATOM 795 O O . THR A 1 99 ? 4.296 -10.304 -25.447 1.00 94.62 99 THR A O 1
ATOM 798 N N . SER A 1 100 ? 3.913 -12.288 -26.403 1.00 95.19 100 SER A N 1
ATOM 799 C CA . SER A 1 100 ? 4.025 -11.797 -27.788 1.00 95.19 100 SER A CA 1
ATOM 800 C C . SER A 1 100 ? 5.294 -10.966 -28.054 1.00 95.19 100 SER A C 1
ATOM 802 O O . SER A 1 100 ? 5.249 -10.004 -28.822 1.00 95.19 100 SER A O 1
ATOM 804 N N . ASN A 1 101 ? 6.418 -11.321 -27.413 1.00 95.62 101 ASN A N 1
ATOM 805 C CA . ASN A 1 101 ? 7.703 -10.620 -27.527 1.00 95.62 101 ASN A CA 1
ATOM 806 C C . ASN A 1 101 ? 7.610 -9.116 -27.192 1.00 95.62 101 ASN A C 1
ATOM 808 O O . ASN A 1 101 ? 8.264 -8.313 -27.854 1.00 95.62 101 ASN A O 1
ATOM 812 N N . GLY A 1 102 ? 6.741 -8.707 -26.257 1.00 94.62 102 GLY A N 1
ATOM 813 C CA . GLY A 1 102 ? 6.524 -7.291 -25.928 1.00 94.62 102 GLY A CA 1
ATOM 814 C C . GLY A 1 102 ? 6.100 -6.450 -27.136 1.00 94.62 102 GLY A C 1
ATOM 815 O O . GLY A 1 102 ? 6.408 -5.270 -27.217 1.00 94.62 102 GLY A O 1
ATOM 816 N N . GLN A 1 103 ? 5.472 -7.074 -28.142 1.00 96.44 103 GLN A N 1
ATOM 817 C CA . GLN A 1 103 ? 5.142 -6.450 -29.432 1.00 96.44 103 GLN A CA 1
ATOM 818 C C . GLN A 1 103 ? 6.365 -5.932 -30.222 1.00 96.44 103 GLN A C 1
ATOM 820 O O . GLN A 1 103 ? 6.218 -5.188 -31.194 1.00 96.44 103 GLN A O 1
ATOM 825 N N . CYS A 1 104 ? 7.580 -6.356 -29.869 1.00 97.06 104 CYS A N 1
ATOM 826 C CA . CYS A 1 104 ? 8.793 -5.998 -30.589 1.00 97.06 104 CYS A CA 1
ATOM 827 C C . CYS A 1 104 ? 8.928 -6.789 -31.896 1.00 97.06 104 CYS A C 1
ATOM 829 O O . CYS A 1 104 ? 8.755 -8.009 -31.927 1.00 97.06 104 CYS A O 1
ATOM 831 N N . HIS A 1 105 ? 9.341 -6.110 -32.973 1.00 96.19 105 HIS A N 1
ATOM 832 C CA . HIS A 1 105 ? 9.612 -6.765 -34.259 1.00 96.19 105 HIS A CA 1
ATOM 833 C C . HIS A 1 105 ? 10.863 -7.657 -34.218 1.00 96.19 105 HIS A C 1
ATOM 835 O O . HIS A 1 105 ? 10.900 -8.727 -34.818 1.00 96.19 105 HIS A O 1
ATOM 841 N N . HIS A 1 106 ? 11.898 -7.206 -33.506 1.00 96.12 106 HIS A N 1
ATOM 842 C CA . HIS A 1 106 ? 13.189 -7.882 -33.412 1.00 96.12 106 HIS A CA 1
ATOM 843 C C . HIS A 1 106 ? 13.396 -8.477 -32.012 1.00 96.12 106 HIS A C 1
ATOM 845 O O . HIS A 1 106 ? 12.860 -9.541 -31.709 1.00 96.12 106 HIS A O 1
ATOM 851 N N . ILE A 1 107 ? 14.196 -7.834 -31.163 1.00 97.06 107 ILE A N 1
ATOM 852 C CA . ILE A 1 107 ? 14.550 -8.331 -29.831 1.00 97.06 107 ILE A CA 1
ATOM 853 C C . ILE A 1 107 ? 13.769 -7.530 -28.793 1.00 97.06 107 ILE A C 1
ATOM 855 O O . ILE A 1 107 ? 13.808 -6.301 -28.833 1.00 97.06 107 ILE A O 1
ATOM 859 N N . CYS A 1 108 ? 13.102 -8.215 -27.868 1.00 97.94 108 CYS A N 1
ATOM 860 C CA . CYS A 1 108 ? 12.549 -7.605 -26.663 1.00 97.94 108 CYS A CA 1
ATOM 861 C C . CYS A 1 108 ? 13.537 -7.761 -25.506 1.00 97.94 108 CYS A C 1
ATOM 863 O O . CYS A 1 108 ? 14.110 -8.835 -25.314 1.00 97.94 108 CYS A O 1
ATOM 865 N N . VAL A 1 109 ? 13.755 -6.683 -24.758 1.00 97.12 109 VAL A N 1
ATOM 866 C CA . VAL A 1 109 ? 14.550 -6.678 -23.530 1.00 97.12 109 VAL A CA 1
ATOM 867 C C . VAL A 1 109 ? 13.639 -6.217 -22.404 1.00 97.12 109 VAL A C 1
ATOM 869 O O . VAL A 1 109 ? 13.181 -5.075 -22.428 1.00 97.12 109 VAL A O 1
ATOM 872 N N . ASN A 1 110 ? 13.375 -7.112 -21.451 1.00 97.12 110 ASN A N 1
ATOM 873 C CA . ASN A 1 110 ? 12.591 -6.782 -20.270 1.00 97.12 110 ASN A CA 1
ATOM 874 C C . ASN A 1 110 ? 13.408 -5.863 -19.357 1.00 97.12 110 ASN A C 1
ATOM 876 O O . ASN A 1 110 ? 14.589 -6.121 -19.103 1.00 97.12 110 ASN A O 1
ATOM 880 N N . GLU A 1 111 ? 12.787 -4.798 -18.880 1.00 96.06 111 GLU A N 1
ATOM 881 C CA . GLU A 1 111 ? 13.365 -3.833 -17.956 1.00 96.06 111 GLU A CA 1
ATOM 882 C C . GLU A 1 111 ? 12.461 -3.727 -16.726 1.00 96.06 111 GLU A C 1
ATOM 884 O O . GLU A 1 111 ? 11.343 -4.218 -16.690 1.00 96.06 111 GLU A O 1
ATOM 889 N N . GLN A 1 112 ? 12.953 -3.119 -15.655 1.00 95.06 112 GLN A N 1
ATOM 890 C CA . GLN A 1 112 ? 12.150 -3.026 -14.446 1.00 95.06 112 GLN A CA 1
ATOM 891 C C . GLN A 1 112 ? 11.023 -1.982 -14.628 1.00 95.06 112 GLN A C 1
ATOM 893 O O . GLN A 1 112 ? 11.281 -0.778 -14.672 1.00 95.06 112 GLN A O 1
ATOM 898 N N . GLY A 1 113 ? 9.775 -2.446 -14.675 1.00 94.50 113 GLY A N 1
ATOM 899 C CA . GLY A 1 113 ? 8.539 -1.683 -14.851 1.00 94.50 113 GLY A CA 1
ATOM 900 C C . GLY A 1 113 ? 8.177 -1.359 -16.302 1.00 94.50 113 GLY A C 1
ATOM 901 O O . GLY A 1 113 ? 7.298 -0.519 -16.510 1.00 94.50 113 GLY A O 1
ATOM 902 N N . SER A 1 114 ? 8.890 -1.924 -17.282 1.00 95.81 114 SER A N 1
ATOM 903 C CA . SER A 1 114 ? 8.684 -1.704 -18.721 1.00 95.81 114 SER A CA 1
ATOM 904 C C . SER A 1 114 ? 9.530 -2.688 -19.536 1.00 95.81 114 SER A C 1
ATOM 906 O O . SER A 1 114 ? 10.381 -3.386 -19.017 1.00 95.81 114 SER A O 1
ATOM 908 N N . HIS A 1 115 ? 9.444 -2.631 -20.856 1.00 96.81 115 HIS A N 1
ATOM 909 C CA . HIS A 1 115 ? 10.382 -3.285 -21.764 1.00 96.81 115 HIS A CA 1
ATOM 910 C C . HIS A 1 115 ? 10.868 -2.294 -22.818 1.00 96.81 115 HIS A C 1
ATOM 912 O O . HIS A 1 115 ? 10.301 -1.211 -23.006 1.00 96.81 115 HIS A O 1
ATOM 918 N N . ARG A 1 116 ? 11.908 -2.687 -23.553 1.00 97.12 116 ARG A N 1
ATOM 919 C CA . ARG A 1 116 ? 12.347 -1.979 -24.757 1.00 97.12 116 ARG A C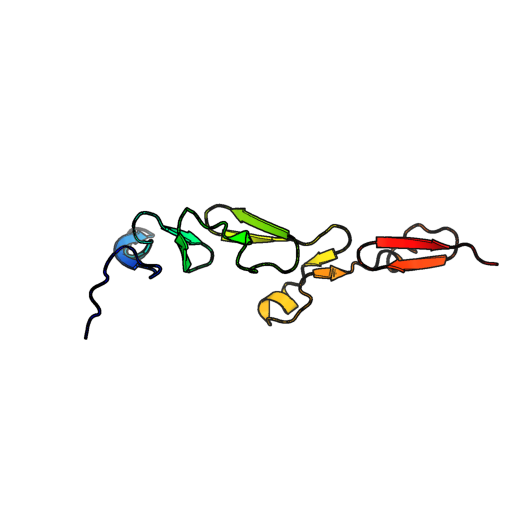A 1
ATOM 920 C C . ARG A 1 116 ? 12.618 -2.930 -25.910 1.00 97.12 116 ARG A C 1
ATOM 922 O O . ARG A 1 116 ? 13.080 -4.056 -25.728 1.00 97.12 116 ARG A O 1
ATOM 929 N N . CYS A 1 117 ? 12.415 -2.426 -27.122 1.00 97.69 117 CYS A N 1
ATOM 930 C CA . CYS A 1 117 ? 12.754 -3.141 -28.344 1.00 97.69 117 CYS A CA 1
ATOM 931 C C . CYS A 1 117 ? 14.155 -2.765 -28.839 1.00 97.69 117 CYS A C 1
ATOM 933 O O . CYS A 1 117 ? 14.552 -1.601 -28.801 1.00 97.69 117 CYS A O 1
ATOM 935 N N . SER A 1 118 ? 14.895 -3.747 -29.352 1.00 96.44 118 SER A N 1
ATOM 936 C CA . SER A 1 118 ? 16.207 -3.561 -29.977 1.00 96.44 118 SER A CA 1
ATOM 937 C C . SER A 1 118 ? 16.270 -4.242 -31.340 1.00 96.44 118 SER A C 1
ATOM 939 O O . SER A 1 118 ? 15.685 -5.308 -31.545 1.00 96.44 118 SER A O 1
ATOM 941 N N . CYS A 1 119 ? 17.020 -3.651 -32.271 1.00 96.00 119 CYS A N 1
ATOM 942 C CA . CYS A 1 119 ? 17.283 -4.249 -33.577 1.00 96.00 119 CYS A CA 1
ATOM 943 C C . CYS A 1 119 ? 18.347 -5.352 -33.496 1.00 96.00 119 CYS A C 1
ATOM 945 O O . CYS A 1 119 ? 19.257 -5.282 -32.669 1.00 96.00 119 CYS A O 1
ATOM 947 N N . ARG A 1 120 ? 18.227 -6.360 -34.370 1.00 91.62 120 ARG A N 1
ATOM 948 C CA . ARG A 1 120 ? 19.310 -7.311 -34.657 1.00 91.62 120 ARG A CA 1
ATOM 949 C C . ARG A 1 120 ? 20.343 -6.613 -35.552 1.00 91.62 120 ARG A C 1
ATOM 951 O O . ARG A 1 120 ? 19.945 -5.789 -36.374 1.00 91.62 120 ARG A O 1
ATOM 958 N N . ALA A 1 121 ? 21.623 -6.905 -35.328 1.00 84.88 121 ALA A N 1
ATOM 959 C CA . ALA A 1 121 ? 22.730 -6.417 -36.153 1.00 84.88 121 ALA A CA 1
ATOM 960 C C . ALA A 1 121 ? 22.782 -7.131 -37.509 1.00 84.88 121 ALA A C 1
ATOM 962 O O . ALA A 1 121 ? 22.315 -8.294 -37.568 1.00 84.88 121 ALA A O 1
#

pLDDT: mean 92.5, std 7.34, range [40.88, 97.94]

Sequence (121 aa):
RADTLECPSDNVITTRYKCQVRDKWVDCFRRHCCQGYNFVAGRCLPETIDPCSQNFCEQKCSVYFGRVICTCYSGYRFSPENHKRGIKPVCIDEDECSTSNGQCHHICVNEQGSHRCSCRA

Organism: Meganyctiphanes norvegica (NCBI:txid48144)